Protein AF-0000000084992360 (afdb_homodimer)

Foldseek 3Di:
DPPLLVLLLQWAFECVQPNRAIDGPPDNHGLVNLVVCVVVVDDLVRSCVVPVVDDSSPSVSSVSVVVCV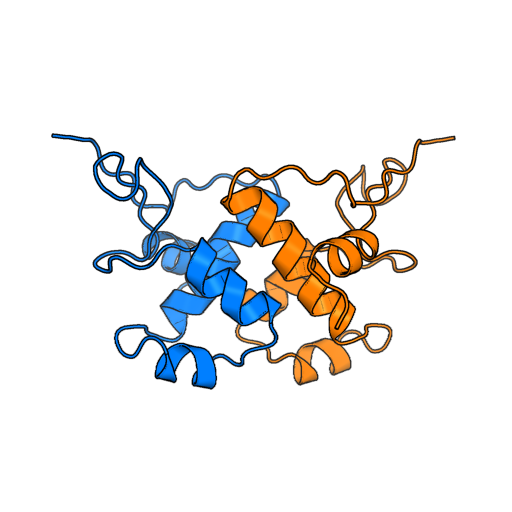VVVHDSPSHHYDYDD/DDPLLVLLLQWAFECVQPNRAIDGPPDNHGLVNLVVCVVVVDDLVRSCVVPVVDDSSNSVSSVSVVVCVVVVHDSPSHHYDYDD

pLDDT: mean 95.05, std 8.32, range [51.22, 98.88]

Nearest PDB structures (foldseek):
  2ga1-assembly1_B  TM=8.533E-01  e=2.877E-03  Trichormus variabilis ATCC 29413
  5af3-assembly1_B  TM=8.497E-01  e=1.764E-02  Mycobacterium tuberculosis H37Rv
  5af3-assembly1_A  TM=8.366E-01  e=2.412E-02  Mycobacterium tuberculosis H37Rv
  8qsz-assembly1_J  TM=5.074E-01  e=4.066E+00  Schizosaccharomyces pombe
  2ga1-assembly1_B  TM=8.537E-01  e=2.830E-03  Trichormus variabilis ATCC 29413

Solvent-accessible surface area (backbone atoms only — not comparable to full-atom values): 9211 Å² total; per-residue (Å²): 123,72,52,71,61,54,26,26,51,42,31,26,28,28,50,80,44,79,74,35,46,51,19,37,60,98,45,100,45,44,38,59,57,57,39,52,43,42,34,73,64,49,48,72,66,56,48,36,70,75,37,68,88,56,50,75,62,55,57,25,18,40,37,44,52,31,36,29,59,75,68,70,46,84,70,82,49,38,41,77,46,77,69,123,123,72,52,71,59,55,26,27,50,42,30,25,29,28,52,79,43,79,77,33,46,50,19,38,58,97,46,100,44,44,38,60,58,58,39,52,43,43,36,73,64,50,49,72,67,57,48,35,68,74,37,68,85,54,50,75,62,55,57,23,16,38,38,45,52,32,35,28,60,74,67,69,46,84,70,81,52,38,40,76,47,76,70,124

Organism: Ammonifex degensii (strain DSM 10501 / KC4) (NCBI:txid429009)

Radius of gyration: 15.61 Å; Cα contacts (8 Å, |Δi|>4): 255; chains: 2; bounding box: 31×46×29 Å

Secondary structure (DSSP, 8-state):
---HHHHHTTEEE-TTSGGG-EEETTS--BHHHHHHHHHTT--HHHHHHHSTT--HHHHHHHHHHHHHHHTT---TTSEE----/---HHHHHTTEEE-TTSGGG-EEETTSS-BHHHHHHHHHTT--HHHHHHHSTT--HHHHHHHHHHHHHHHTT---TTSEE----

Structure (mmCIF, N/CA/C/O backbone):
data_AF-0000000084992360-model_v1
#
loop_
_entity.id
_entity.type
_entity.pdbx_description
1 polymer 'DUF433 domain-containing protein'
#
loop_
_atom_site.group_PDB
_atom_site.id
_atom_site.type_symbol
_atom_site.label_atom_id
_atom_site.label_alt_id
_atom_site.label_comp_id
_atom_site.label_asym_id
_atom_site.label_entity_id
_atom_site.label_seq_id
_atom_site.pdbx_PDB_ins_code
_atom_site.Cartn_x
_atom_site.Cartn_y
_atom_site.Cartn_z
_atom_site.occupancy
_atom_site.B_iso_or_equiv
_atom_site.auth_seq_id
_atom_site.auth_comp_id
_atom_site.auth_asym_id
_atom_site.auth_atom_id
_atom_site.pdbx_PDB_model_num
ATOM 1 N N . MET A 1 1 ? -12.086 14.086 -9.781 1 51.22 1 MET A N 1
ATOM 2 C CA . MET A 1 1 ? -11.336 13.508 -8.672 1 51.22 1 MET A CA 1
ATOM 3 C C . MET A 1 1 ? -9.836 13.648 -8.898 1 51.22 1 MET A C 1
ATOM 5 O O . MET A 1 1 ? -9.367 13.625 -10.039 1 51.22 1 MET A O 1
ATOM 9 N N . ALA A 1 2 ? -9.258 14.289 -7.926 1 64.31 2 ALA A N 1
ATOM 10 C CA . ALA A 1 2 ? -7.871 14.633 -8.234 1 64.31 2 ALA A CA 1
ATOM 11 C C . ALA A 1 2 ? -7.078 13.398 -8.641 1 64.31 2 ALA A C 1
ATOM 13 O O . ALA A 1 2 ? -7.27 12.312 -8.078 1 64.31 2 ALA A O 1
ATOM 14 N N . GLY A 1 3 ? -6.703 13.367 -9.898 1 85.88 3 GLY A N 1
ATOM 15 C CA . GLY A 1 3 ? -5.832 12.297 -10.367 1 85.88 3 GLY A CA 1
ATOM 16 C C . GLY A 1 3 ? -4.781 11.891 -9.352 1 85.88 3 GLY A C 1
ATOM 17 O O . GLY A 1 3 ? -4.789 12.375 -8.219 1 85.88 3 GLY A O 1
ATOM 18 N N . ARG A 1 4 ? -4.074 10.875 -9.539 1 93.12 4 ARG A N 1
ATOM 19 C CA . ARG A 1 4 ? -3.059 10.336 -8.633 1 93.12 4 ARG A CA 1
ATOM 20 C C . ARG A 1 4 ? -2.119 11.438 -8.148 1 93.12 4 ARG A C 1
ATOM 22 O O . ARG A 1 4 ? -1.703 11.438 -6.992 1 93.12 4 ARG A O 1
ATOM 29 N N . GLU A 1 5 ? -1.851 12.383 -8.992 1 93.88 5 GLU A N 1
ATOM 30 C CA . GLU A 1 5 ? -0.986 13.492 -8.609 1 93.88 5 GLU A CA 1
ATOM 31 C C . GLU A 1 5 ? -1.592 14.297 -7.461 1 93.88 5 GLU A C 1
ATOM 33 O O . GLU A 1 5 ? -0.883 14.695 -6.535 1 93.88 5 GLU A O 1
ATOM 38 N N . GLY A 1 6 ? -2.85 14.539 -7.621 1 96.38 6 GLY A N 1
ATOM 39 C CA . GLY A 1 6 ? -3.553 15.242 -6.562 1 96.38 6 GLY A CA 1
ATOM 40 C C . GLY A 1 6 ? -3.572 14.477 -5.25 1 96.38 6 GLY A C 1
ATOM 41 O O . GLY A 1 6 ? -3.461 15.078 -4.176 1 96.38 6 GLY A O 1
ATOM 42 N N . LEU A 1 7 ? -3.684 13.203 -5.32 1 97.88 7 LEU A N 1
ATOM 43 C CA . LEU A 1 7 ? -3.676 12.359 -4.133 1 97.88 7 LEU A CA 1
ATOM 44 C C . LEU A 1 7 ? -2.316 12.398 -3.443 1 97.88 7 LEU A C 1
ATOM 46 O O . LEU A 1 7 ? -2.236 12.562 -2.225 1 97.88 7 LEU A O 1
ATOM 50 N N . LEU A 1 8 ? -1.26 12.336 -4.25 1 98.25 8 LEU A N 1
ATOM 51 C CA . LEU A 1 8 ? 0.084 12.242 -3.688 1 98.25 8 LEU A CA 1
ATOM 52 C C . LEU A 1 8 ? 0.478 13.539 -2.998 1 98.25 8 LEU A C 1
ATOM 54 O O . LEU A 1 8 ? 1.284 13.539 -2.064 1 98.25 8 LEU A O 1
ATOM 58 N N . ARG A 1 9 ? -0.18 14.633 -3.354 1 97.75 9 ARG A N 1
ATOM 59 C CA . ARG A 1 9 ? 0.099 15.93 -2.74 1 97.75 9 ARG A CA 1
ATOM 60 C C . ARG A 1 9 ? -0.441 15.984 -1.315 1 97.75 9 ARG A C 1
ATOM 62 O O . ARG A 1 9 ? -0.098 16.891 -0.552 1 97.75 9 ARG A O 1
ATOM 69 N N . ARG A 1 10 ? -1.234 15 -0.991 1 98.19 10 ARG A N 1
ATOM 70 C CA . ARG A 1 10 ? -1.785 14.93 0.359 1 98.19 10 ARG A CA 1
ATOM 71 C C . ARG A 1 10 ? -0.818 14.234 1.311 1 98.19 10 ARG A C 1
ATOM 73 O O . ARG A 1 10 ? -1.056 14.188 2.52 1 98.19 10 ARG A O 1
ATOM 80 N N . ILE A 1 11 ? 0.241 13.695 0.797 1 98.62 11 ILE A N 1
ATOM 81 C CA . ILE A 1 11 ? 1.25 13.008 1.597 1 98.62 11 ILE A CA 1
ATOM 82 C C . ILE A 1 11 ? 2.467 13.914 1.777 1 98.62 11 ILE A C 1
ATOM 84 O O . ILE A 1 11 ? 2.885 14.602 0.841 1 98.62 11 ILE A O 1
ATOM 88 N N . THR A 1 12 ? 2.99 13.891 2.98 1 98.25 12 THR A N 1
ATOM 89 C CA . THR A 1 12 ? 4.18 14.688 3.275 1 98.25 12 THR A CA 1
ATOM 90 C C . THR A 1 12 ? 5.242 13.828 3.961 1 98.25 12 THR A C 1
ATOM 92 O O . THR A 1 12 ? 4.918 12.883 4.676 1 98.25 12 THR A O 1
ATOM 95 N N . VAL A 1 13 ? 6.477 14.102 3.664 1 97.44 13 VAL A N 1
ATOM 96 C CA . VAL A 1 13 ? 7.645 13.555 4.348 1 97.44 13 VAL A CA 1
ATOM 97 C C . VAL A 1 13 ? 8.43 14.688 5.012 1 97.44 13 VAL A C 1
ATOM 99 O O . VAL A 1 13 ? 8.93 15.586 4.328 1 97.44 13 VAL A O 1
ATOM 102 N N . ASN A 1 14 ? 8.422 14.703 6.246 1 96.5 14 ASN A N 1
ATOM 103 C CA . ASN A 1 14 ? 9.086 15.719 7.062 1 96.5 14 ASN A CA 1
ATOM 104 C C . ASN A 1 14 ? 10.062 15.086 8.055 1 96.5 14 ASN A C 1
ATOM 106 O O . ASN A 1 14 ? 9.648 14.414 9 1 96.5 14 ASN A O 1
ATOM 110 N N . PRO A 1 15 ? 11.414 15.281 7.848 1 95.56 15 PRO A N 1
ATOM 111 C CA . PRO A 1 15 ? 12.398 14.664 8.742 1 95.56 15 PRO A CA 1
ATOM 112 C C . PRO A 1 15 ? 12.148 15.008 10.211 1 95.56 15 PRO A C 1
ATOM 114 O O . PRO A 1 15 ? 12.516 14.234 11.102 1 95.56 15 PRO A O 1
ATOM 117 N N . ALA A 1 16 ? 11.508 16.094 10.484 1 94.38 16 ALA A N 1
ATOM 118 C CA . ALA A 1 16 ? 11.25 16.547 11.844 1 94.38 16 ALA A CA 1
ATOM 119 C C . ALA A 1 16 ? 10.039 15.82 12.438 1 94.38 16 ALA A C 1
ATOM 121 O O . ALA A 1 16 ? 9.789 15.906 13.641 1 94.38 16 ALA A O 1
ATOM 122 N N . VAL A 1 17 ? 9.289 15.164 11.633 1 94.69 17 VAL A N 1
ATOM 123 C CA . VAL A 1 17 ? 8.086 14.453 12.062 1 94.69 17 VAL A CA 1
ATOM 124 C C . VAL A 1 17 ? 8.281 12.945 11.875 1 94.69 17 VAL A C 1
ATOM 126 O O . VAL A 1 17 ? 8.43 12.477 10.742 1 94.69 17 VAL A O 1
ATOM 129 N N . PHE A 1 18 ? 8.195 12.141 12.875 1 96.25 18 PHE A N 1
ATOM 130 C CA . PHE A 1 18 ? 8.359 10.695 12.867 1 96.25 18 PHE A CA 1
ATOM 131 C C . PHE A 1 18 ? 9.586 10.289 12.055 1 96.25 18 PHE A C 1
ATOM 133 O O . PHE A 1 18 ? 9.531 9.328 11.281 1 96.25 18 PHE A O 1
ATOM 140 N N . GLN A 1 19 ? 10.672 11.055 12.156 1 95 19 GLN A N 1
ATOM 141 C CA . GLN A 1 19 ? 11.953 10.773 11.523 1 95 19 GLN A CA 1
ATOM 142 C C . GLN A 1 19 ? 11.805 10.641 10.008 1 95 19 GLN A C 1
ATOM 144 O O . GLN A 1 19 ? 12.484 9.828 9.383 1 95 19 GLN A O 1
ATOM 149 N N . GLY A 1 20 ? 10.836 11.289 9.383 1 95.81 20 GLY A N 1
ATOM 150 C CA . GLY A 1 20 ? 10.734 11.359 7.934 1 95.81 20 GLY A CA 1
ATOM 151 C C . GLY A 1 20 ? 9.773 10.344 7.348 1 95.81 20 GLY A C 1
ATOM 152 O O . GLY A 1 20 ? 9.633 10.242 6.125 1 95.81 20 GLY A O 1
ATOM 153 N N . LYS A 1 21 ? 9.125 9.641 8.258 1 97.38 21 LYS A N 1
ATOM 154 C CA . LYS A 1 21 ? 8.109 8.727 7.742 1 97.38 21 LYS A CA 1
ATOM 155 C C . LYS A 1 21 ? 6.977 9.484 7.062 1 97.38 21 LYS A C 1
ATOM 157 O O . LYS A 1 21 ? 6.582 10.562 7.52 1 97.38 21 LYS A O 1
ATOM 162 N N . PRO A 1 22 ? 6.406 8.883 5.957 1 98.5 22 PRO A N 1
ATOM 163 C CA . PRO A 1 22 ? 5.324 9.594 5.273 1 98.5 22 PRO A CA 1
ATOM 164 C C . PRO A 1 22 ? 4.074 9.734 6.137 1 98.5 22 PRO A C 1
ATOM 166 O O . PRO A 1 22 ? 3.678 8.789 6.82 1 98.5 22 PRO A O 1
ATOM 169 N N . THR A 1 23 ? 3.527 10.961 6.105 1 98.62 23 THR A N 1
ATOM 170 C CA . THR A 1 23 ? 2.33 11.281 6.871 1 98.62 23 THR A CA 1
ATOM 171 C C . THR A 1 23 ? 1.317 12.023 6 1 98.62 23 THR A C 1
ATOM 173 O O . THR A 1 23 ? 1.662 12.531 4.93 1 98.62 23 THR A O 1
ATOM 176 N N . ILE A 1 24 ? 0.03 11.961 6.406 1 98.56 24 ILE A N 1
ATOM 177 C CA . ILE A 1 24 ? -0.979 12.797 5.762 1 98.56 24 ILE A CA 1
ATOM 178 C C . ILE A 1 24 ? -0.732 14.258 6.109 1 98.56 24 ILE A C 1
ATOM 180 O O . ILE A 1 24 ? -0.556 14.609 7.277 1 98.56 24 ILE A O 1
ATOM 184 N N . CYS A 1 25 ? -0.696 15.086 5.082 1 96.31 25 CYS A N 1
ATOM 185 C CA . CYS A 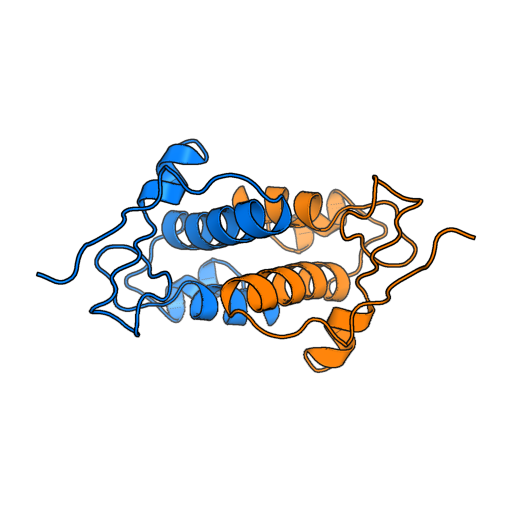1 25 ? -0.372 16.5 5.254 1 96.31 25 CYS A CA 1
ATOM 186 C C . CYS A 1 25 ? -1.267 17.141 6.305 1 96.31 25 CYS A C 1
ATOM 188 O O . CYS A 1 25 ? -2.486 16.984 6.273 1 96.31 25 CYS A O 1
ATOM 190 N N . GLY A 1 26 ? -0.584 17.797 7.148 1 94.12 26 GLY A N 1
ATOM 191 C CA . GLY A 1 26 ? -1.297 18.594 8.133 1 94.12 26 GLY A CA 1
ATOM 192 C C . GLY A 1 26 ? -1.839 17.766 9.289 1 94.12 26 GLY A C 1
ATOM 193 O O . GLY A 1 26 ? -2.441 18.312 10.211 1 94.12 26 GLY A O 1
ATOM 194 N N . LEU A 1 27 ? -1.592 16.438 9.172 1 95.75 27 LEU A N 1
ATOM 195 C CA . LEU A 1 27 ? -2.047 15.539 10.227 1 95.75 27 LEU A CA 1
ATOM 196 C C . LEU A 1 27 ? -0.896 14.68 10.742 1 95.75 27 LEU A C 1
ATOM 198 O O . LEU A 1 27 ? 0.08 14.445 10.031 1 95.75 27 LEU A O 1
ATOM 202 N N . ARG A 1 28 ? -0.816 14.375 11.992 1 94.88 28 ARG A N 1
ATOM 203 C CA . ARG A 1 28 ? 0.208 13.5 12.547 1 94.88 28 ARG A CA 1
ATOM 204 C C . ARG A 1 28 ? -0.226 12.039 12.477 1 94.88 28 ARG A C 1
ATOM 206 O O . ARG A 1 28 ? -0.262 11.344 13.5 1 94.88 28 ARG A O 1
ATOM 213 N N . ILE A 1 29 ? -0.673 11.633 11.32 1 98.31 29 ILE A N 1
ATOM 214 C CA . ILE A 1 29 ? -1.084 10.266 11.016 1 98.31 29 ILE A CA 1
ATOM 215 C C . ILE A 1 29 ? -0.196 9.688 9.922 1 98.31 29 ILE A C 1
ATOM 217 O O . ILE A 1 29 ? -0.158 10.211 8.805 1 98.31 29 ILE A O 1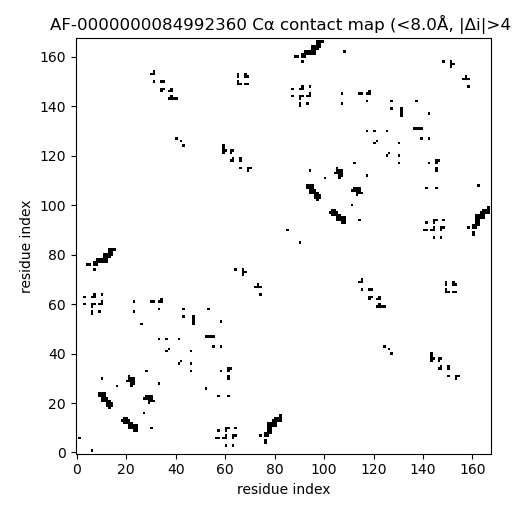
ATOM 221 N N . LYS A 1 30 ? 0.56 8.617 10.242 1 98.69 30 LYS A N 1
ATOM 222 C CA . LYS A 1 30 ? 1.447 7.988 9.266 1 98.69 30 LYS A CA 1
ATOM 223 C C . LYS A 1 30 ? 0.651 7.23 8.203 1 98.69 30 LYS A C 1
ATOM 225 O O . LYS A 1 30 ? -0.37 6.613 8.516 1 98.69 30 LYS A O 1
ATOM 230 N N . VAL A 1 31 ? 1.171 7.219 7.059 1 98.88 31 VAL A N 1
ATOM 231 C CA . VAL A 1 31 ? 0.634 6.375 5.992 1 98.88 31 VAL A CA 1
ATOM 232 C C . VAL A 1 31 ? 0.515 4.934 6.484 1 98.88 31 VAL A C 1
ATOM 234 O O . VAL A 1 31 ? -0.508 4.281 6.266 1 98.88 31 VAL A O 1
ATOM 237 N N . GLU A 1 32 ? 1.479 4.5 7.191 1 98.56 32 GLU A N 1
ATOM 238 C CA . GLU A 1 32 ? 1.512 3.129 7.688 1 98.56 32 GLU A CA 1
ATOM 239 C C . GLU A 1 32 ? 0.308 2.834 8.578 1 98.56 32 GLU A C 1
ATOM 241 O O . GLU A 1 32 ? -0.204 1.713 8.594 1 98.56 32 GLU A O 1
ATOM 246 N N . ASN A 1 33 ? -0.162 3.795 9.312 1 98.5 33 ASN A N 1
ATOM 247 C CA . ASN A 1 33 ? -1.309 3.598 10.188 1 98.5 33 ASN A CA 1
ATOM 248 C C . ASN A 1 33 ? -2.58 3.303 9.398 1 98.5 33 ASN A C 1
ATOM 250 O O . ASN A 1 33 ? -3.338 2.396 9.75 1 98.5 33 ASN A O 1
ATOM 254 N N . VAL A 1 34 ? -2.773 4.055 8.43 1 98.69 34 VAL A N 1
ATOM 255 C CA . VAL A 1 34 ? -3.947 3.869 7.578 1 98.69 34 VAL A CA 1
ATOM 256 C C . VAL A 1 34 ? -3.879 2.508 6.891 1 98.69 34 VAL A C 1
ATOM 258 O O . VAL A 1 34 ? -4.863 1.768 6.867 1 98.69 34 VAL A O 1
ATOM 261 N N . LEU A 1 35 ? -2.697 2.148 6.41 1 98.56 35 LEU A N 1
ATOM 262 C CA . LEU A 1 35 ? -2.537 0.875 5.715 1 98.56 35 LEU A CA 1
ATOM 263 C C . LEU A 1 35 ? -2.746 -0.296 6.672 1 98.56 35 LEU A C 1
ATOM 265 O O . LEU A 1 35 ? -3.252 -1.347 6.273 1 98.56 35 LEU A O 1
ATOM 269 N N . ALA A 1 36 ? -2.375 -0.097 7.934 1 98.19 36 ALA A N 1
ATOM 270 C CA . ALA A 1 36 ? -2.574 -1.146 8.93 1 98.19 36 ALA A CA 1
ATOM 271 C C . ALA A 1 36 ? -4.059 -1.457 9.109 1 98.19 36 ALA A C 1
ATOM 273 O O . ALA A 1 36 ? -4.445 -2.621 9.234 1 98.19 36 ALA A O 1
ATOM 274 N N . LEU A 1 37 ? -4.875 -0.432 9.109 1 98.12 37 LEU A N 1
ATOM 275 C CA . LEU A 1 37 ? -6.312 -0.64 9.242 1 98.12 37 LEU A CA 1
ATOM 276 C C . LEU A 1 37 ? -6.875 -1.334 8 1 98.12 37 LEU A C 1
ATOM 278 O O . LEU A 1 37 ? -7.699 -2.242 8.117 1 98.12 37 LEU A O 1
ATOM 282 N N . LEU A 1 38 ? -6.426 -0.933 6.805 1 97.69 38 LEU A N 1
ATOM 283 C CA . LEU A 1 38 ? -6.848 -1.59 5.574 1 97.69 38 LEU A CA 1
ATOM 284 C C . LEU A 1 38 ? -6.43 -3.057 5.566 1 97.69 38 LEU A C 1
ATOM 286 O O . LEU A 1 38 ? -7.191 -3.922 5.129 1 97.69 38 LEU A O 1
ATOM 290 N N . GLU A 1 39 ? -5.199 -3.301 6.066 1 97.25 39 GLU A N 1
ATOM 291 C CA . GLU A 1 39 ? -4.68 -4.664 6.164 1 97.25 39 GLU A CA 1
ATOM 292 C C . GLU A 1 39 ? -5.594 -5.539 7.016 1 97.25 39 GLU A C 1
ATOM 294 O O . GLU A 1 39 ? -5.75 -6.73 6.742 1 97.25 39 GLU A O 1
ATOM 299 N N . GLN A 1 40 ? -6.219 -4.949 7.957 1 95.75 40 GLN A N 1
ATOM 300 C CA . GLN A 1 40 ? -7.117 -5.676 8.844 1 95.75 40 GLN A CA 1
ATOM 301 C C . GLN A 1 40 ? -8.5 -5.832 8.227 1 95.75 40 GLN A C 1
ATOM 303 O O . GLN A 1 40 ? -9.375 -6.484 8.805 1 95.75 40 GLN A O 1
ATOM 308 N N . GLY A 1 41 ? -8.703 -5.207 7.121 1 94.06 41 GLY A N 1
ATOM 309 C CA . GLY A 1 41 ? -9.969 -5.348 6.414 1 94.06 41 GLY A CA 1
ATOM 310 C C . GLY A 1 41 ? -10.945 -4.23 6.715 1 94.06 41 GLY A C 1
ATOM 311 O O . GLY A 1 41 ? -12.133 -4.34 6.406 1 94.06 41 GLY A O 1
ATOM 312 N N . ALA A 1 42 ? -10.469 -3.193 7.332 1 96.44 42 ALA A N 1
ATOM 313 C CA . ALA A 1 42 ? -11.352 -2.074 7.648 1 96.44 42 ALA A CA 1
ATOM 314 C C . ALA A 1 42 ? -11.852 -1.396 6.379 1 96.44 42 ALA A C 1
ATOM 316 O O . ALA A 1 42 ? -11.109 -1.27 5.402 1 96.44 42 ALA A O 1
ATOM 317 N N . THR A 1 43 ? -13.117 -0.952 6.41 1 95.31 43 THR A N 1
ATOM 318 C CA . THR A 1 43 ? -13.664 -0.139 5.328 1 95.31 43 THR A CA 1
ATOM 319 C C . THR A 1 43 ? -13.234 1.319 5.48 1 95.31 43 THR A C 1
ATOM 321 O O . THR A 1 43 ? -12.742 1.72 6.535 1 95.31 43 THR A O 1
ATOM 324 N N . VAL A 1 44 ? -13.461 2.086 4.398 1 96.5 44 VAL A N 1
ATOM 325 C CA . VAL A 1 44 ? -13.172 3.516 4.434 1 96.5 44 VAL A CA 1
ATOM 326 C C . VAL A 1 44 ? -13.953 4.176 5.566 1 96.5 44 VAL A C 1
ATOM 328 O O . VAL A 1 44 ? -13.406 4.988 6.316 1 96.5 44 VAL A O 1
ATOM 331 N N . GLN A 1 45 ? -15.148 3.791 5.684 1 96.19 45 GLN A N 1
ATOM 332 C CA . GLN A 1 45 ? -15.992 4.367 6.719 1 96.19 45 GLN A CA 1
ATOM 333 C C . GLN A 1 45 ? -15.445 4.059 8.109 1 96.19 45 GLN A C 1
ATOM 335 O O . GLN A 1 45 ? -15.414 4.934 8.977 1 96.19 45 GLN A O 1
ATOM 340 N N . GLU A 1 46 ? -15.055 2.869 8.352 1 97.56 46 GLU A N 1
ATOM 341 C CA . GLU A 1 46 ? -14.484 2.477 9.641 1 97.56 46 GLU A CA 1
ATOM 342 C C . GLU A 1 46 ? -13.203 3.252 9.938 1 97.56 46 GLU A C 1
ATOM 344 O O . GLU A 1 46 ? -12.961 3.65 11.078 1 97.56 46 GLU A O 1
ATOM 349 N N . ILE A 1 47 ? -12.414 3.502 8.938 1 98.25 47 ILE A N 1
ATOM 350 C CA . ILE A 1 47 ? -11.172 4.246 9.102 1 98.25 47 ILE A CA 1
ATOM 351 C C . ILE A 1 47 ? -11.477 5.691 9.477 1 98.25 47 ILE A C 1
ATOM 353 O O . ILE A 1 47 ? -10.828 6.262 10.359 1 98.25 47 ILE A O 1
ATOM 357 N N . LEU A 1 48 ? -12.523 6.258 8.82 1 98.12 48 LEU A N 1
ATOM 358 C CA . LEU A 1 48 ? -12.898 7.641 9.102 1 98.12 48 LEU A CA 1
ATOM 359 C C . LEU A 1 48 ? -13.445 7.785 10.516 1 98.12 48 LEU A C 1
ATOM 361 O O . LEU A 1 48 ? -13.312 8.844 11.133 1 98.12 48 LEU A O 1
ATOM 365 N N . GLU A 1 49 ? -14.039 6.727 11.016 1 98.25 49 GLU A N 1
ATOM 366 C CA . GLU A 1 49 ? -14.508 6.723 12.398 1 98.25 49 GLU A CA 1
ATOM 367 C C . GLU A 1 49 ? -13.344 6.695 13.375 1 98.25 49 GLU A C 1
ATOM 369 O O . GLU A 1 49 ? -13.398 7.32 14.438 1 98.25 49 GLU A O 1
ATOM 374 N N . GLU A 1 50 ? -12.258 5.969 13.039 1 97.88 50 GLU A N 1
ATOM 375 C CA . GLU A 1 50 ? -11.055 5.887 13.859 1 97.88 50 GLU A CA 1
ATOM 376 C C . GLU A 1 50 ? -10.258 7.191 13.805 1 97.88 50 GLU A C 1
ATOM 378 O O . GLU A 1 50 ? -9.695 7.621 14.812 1 97.88 50 GLU A O 1
ATOM 383 N N . TYR A 1 51 ? -10.211 7.75 12.695 1 98.19 51 TYR A N 1
ATOM 384 C CA . TYR A 1 51 ? -9.547 9.023 12.453 1 98.19 51 TYR A CA 1
ATOM 385 C C . TYR A 1 51 ? -10.508 10.031 11.836 1 98.19 51 TYR A C 1
ATOM 387 O O . TYR A 1 51 ? -10.469 10.281 10.633 1 98.19 51 TYR A O 1
ATOM 395 N N . PRO A 1 52 ? -11.172 10.758 12.711 1 97.69 52 PRO A N 1
ATOM 396 C CA . PRO A 1 52 ? -12.25 11.617 12.227 1 97.69 52 PRO A CA 1
ATOM 397 C C . PRO A 1 52 ? -11.734 12.828 11.453 1 97.69 52 PRO A C 1
ATOM 399 O O . PRO A 1 52 ? -12.492 13.469 10.719 1 97.69 52 PRO A O 1
ATOM 402 N N . ASP A 1 53 ? -10.484 13.094 11.609 1 97.62 53 ASP A N 1
ATOM 403 C CA . ASP A 1 53 ? -9.906 14.242 10.906 1 97.62 53 ASP A CA 1
ATOM 404 C C . ASP A 1 53 ? -9.57 13.891 9.461 1 97.62 53 ASP A C 1
ATOM 406 O O . ASP A 1 53 ? -9.297 14.781 8.648 1 97.62 53 ASP A O 1
ATOM 410 N N . LEU A 1 54 ? -9.656 12.672 9.156 1 98.31 54 LEU A N 1
ATOM 411 C CA . LEU A 1 54 ? -9.305 12.234 7.809 1 98.31 54 LEU A CA 1
ATOM 412 C C . LEU A 1 54 ? -10.469 12.438 6.848 1 98.31 54 LEU A C 1
ATOM 414 O O . LEU A 1 54 ? -11.633 12.43 7.262 1 98.31 54 LEU A O 1
ATOM 418 N N . GLU A 1 55 ? -10.109 12.641 5.578 1 97.44 55 GLU A N 1
ATOM 419 C CA . GLU A 1 55 ? -11.039 12.586 4.457 1 97.44 55 GLU A CA 1
ATOM 420 C C . GLU A 1 55 ? -10.828 11.328 3.621 1 97.44 55 GLU A C 1
ATOM 422 O O . GLU A 1 55 ? -9.742 10.742 3.641 1 97.44 55 GLU A O 1
ATOM 427 N N . PRO A 1 56 ? -11.875 10.898 2.889 1 97.38 56 PRO A N 1
ATOM 428 C CA . PRO A 1 56 ? -11.711 9.719 2.041 1 97.38 56 PRO A CA 1
ATOM 429 C C . PRO A 1 56 ? -10.5 9.82 1.119 1 97.38 56 PRO A C 1
ATOM 431 O O . PRO A 1 56 ? -9.781 8.836 0.926 1 97.38 56 PRO A O 1
ATOM 434 N N . ASP A 1 57 ? -10.242 11.008 0.607 1 97.69 57 ASP A N 1
ATOM 435 C CA . ASP A 1 57 ? -9.117 11.188 -0.303 1 97.69 57 ASP A CA 1
ATOM 436 C C . ASP A 1 57 ? -7.789 11.016 0.429 1 97.69 57 ASP A C 1
ATOM 438 O O . ASP A 1 57 ? -6.766 10.711 -0.192 1 97.69 57 ASP A O 1
ATOM 442 N N . ASP A 1 58 ? -7.738 11.195 1.719 1 98.44 58 ASP A N 1
ATOM 443 C CA . ASP A 1 58 ? -6.523 10.93 2.482 1 98.44 58 ASP A CA 1
ATOM 444 C C . ASP A 1 58 ? -6.207 9.43 2.502 1 98.44 58 ASP A C 1
ATOM 446 O O . ASP A 1 58 ? -5.039 9.039 2.432 1 98.44 58 ASP A O 1
ATOM 450 N N . ILE A 1 59 ? -7.258 8.633 2.609 1 98.56 59 ILE A N 1
ATOM 451 C CA . ILE A 1 59 ? -7.094 7.184 2.607 1 98.56 59 ILE A CA 1
ATOM 452 C C . ILE A 1 59 ? -6.609 6.723 1.234 1 98.56 59 ILE A C 1
ATOM 454 O O . ILE A 1 59 ? -5.66 5.945 1.133 1 98.56 59 ILE A O 1
ATOM 458 N N . ARG A 1 60 ? -7.238 7.281 0.233 1 98.31 60 ARG A N 1
ATOM 459 C CA . ARG A 1 60 ? -6.816 6.957 -1.126 1 98.31 60 ARG A CA 1
ATOM 460 C C . ARG A 1 60 ? -5.379 7.402 -1.375 1 98.31 60 ARG A C 1
ATOM 462 O O . ARG A 1 60 ? -4.633 6.734 -2.092 1 98.31 60 ARG A O 1
ATOM 469 N N . ALA A 1 61 ? -5.02 8.516 -0.839 1 98.69 61 ALA A N 1
ATOM 470 C CA . ALA A 1 61 ? -3.654 9.023 -0.966 1 98.69 61 ALA A CA 1
ATOM 471 C C . ALA A 1 61 ? -2.648 8.047 -0.363 1 98.69 61 ALA A C 1
ATOM 473 O O . ALA A 1 61 ? -1.572 7.828 -0.924 1 98.69 61 ALA A O 1
ATOM 474 N N . CYS A 1 62 ? -2.99 7.469 0.795 1 98.88 62 CYS A N 1
ATOM 475 C CA . CYS A 1 62 ? -2.117 6.477 1.413 1 98.88 62 CYS A CA 1
ATOM 476 C C . CYS A 1 62 ? -1.918 5.277 0.494 1 98.88 62 CYS A C 1
ATOM 478 O O . CYS A 1 62 ? -0.795 4.797 0.328 1 98.88 62 CYS A O 1
ATOM 480 N N . VAL A 1 63 ? -2.984 4.852 -0.111 1 98.69 63 VAL A N 1
ATOM 481 C CA . VAL A 1 63 ? -2.916 3.715 -1.023 1 98.69 63 VAL A CA 1
ATOM 482 C C . VAL A 1 63 ? -2.098 4.09 -2.258 1 98.69 63 VAL A C 1
ATOM 484 O O . VAL A 1 63 ? -1.27 3.307 -2.723 1 98.69 63 VAL A O 1
ATOM 487 N N . ALA A 1 64 ? -2.322 5.262 -2.799 1 98.62 64 ALA A N 1
ATOM 488 C CA . ALA A 1 64 ? -1.578 5.734 -3.963 1 98.62 64 ALA A CA 1
ATOM 489 C C . ALA A 1 64 ? -0.078 5.758 -3.684 1 98.62 64 ALA A C 1
ATOM 491 O O . ALA A 1 64 ? 0.722 5.316 -4.512 1 98.62 64 ALA A O 1
ATOM 492 N N . TYR A 1 65 ? 0.274 6.312 -2.502 1 98.75 65 TYR A N 1
ATOM 493 C CA . TYR A 1 65 ? 1.674 6.352 -2.094 1 98.75 65 TYR A CA 1
ATOM 494 C C . TYR A 1 65 ? 2.275 4.953 -2.072 1 98.75 65 TYR A C 1
ATOM 496 O O . TYR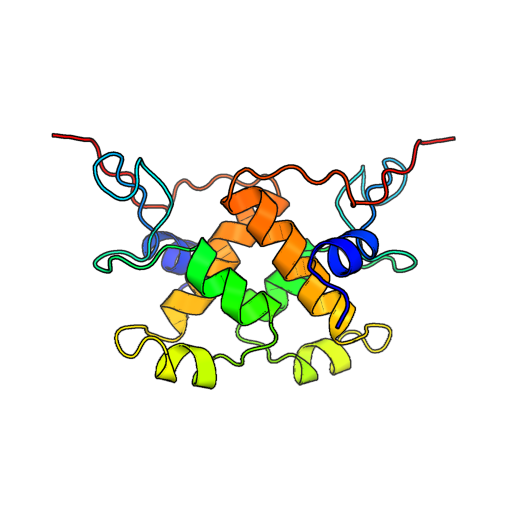 A 1 65 ? 3.338 4.719 -2.652 1 98.75 65 TYR A O 1
ATOM 504 N N . ALA A 1 66 ? 1.557 4.016 -1.436 1 98.75 66 ALA A N 1
ATOM 505 C CA . ALA A 1 66 ? 2.029 2.641 -1.316 1 98.75 66 ALA A CA 1
ATOM 506 C C . ALA A 1 66 ? 2.131 1.975 -2.686 1 98.75 66 ALA A C 1
ATOM 508 O O . ALA A 1 66 ? 3.088 1.248 -2.961 1 98.75 66 ALA A O 1
ATOM 509 N N . ARG A 1 67 ? 1.167 2.205 -3.504 1 98.38 67 ARG A N 1
ATOM 510 C CA . ARG A 1 67 ? 1.171 1.616 -4.84 1 98.38 67 ARG A CA 1
ATOM 511 C C . ARG A 1 67 ? 2.375 2.094 -5.645 1 98.38 67 ARG A C 1
ATOM 513 O O . ARG A 1 67 ? 2.979 1.317 -6.387 1 98.38 67 ARG A O 1
ATOM 520 N N . CYS A 1 68 ? 2.715 3.369 -5.555 1 98.12 68 CYS A N 1
ATOM 521 C CA . CYS A 1 68 ? 3.887 3.898 -6.238 1 98.12 68 CYS A CA 1
ATOM 522 C C . CYS A 1 68 ? 5.148 3.146 -5.828 1 98.12 68 CYS A C 1
ATOM 524 O O . CYS A 1 68 ? 5.992 2.834 -6.668 1 98.12 68 CYS A O 1
ATOM 526 N N . LEU A 1 69 ? 5.281 2.871 -4.535 1 97.31 69 LEU A N 1
ATOM 527 C CA . LEU A 1 69 ? 6.438 2.123 -4.055 1 97.31 69 LEU A CA 1
ATOM 528 C C . LEU A 1 69 ? 6.461 0.719 -4.652 1 97.31 69 LEU A C 1
ATOM 530 O O . LEU A 1 69 ? 7.512 0.247 -5.098 1 97.31 69 LEU A O 1
ATOM 534 N N . VAL A 1 70 ? 5.305 0.068 -4.68 1 97.88 70 VAL A N 1
ATOM 535 C CA . VAL A 1 70 ? 5.199 -1.282 -5.223 1 97.88 70 VAL A CA 1
ATOM 536 C C . VAL A 1 70 ? 5.562 -1.272 -6.703 1 97.88 70 VAL A C 1
ATOM 538 O O . VAL A 1 70 ? 6.273 -2.16 -7.184 1 97.88 70 VAL A O 1
ATOM 541 N N . ALA A 1 71 ? 5.145 -0.232 -7.367 1 96.69 71 ALA A N 1
ATOM 542 C CA . ALA A 1 71 ? 5.324 -0.118 -8.812 1 96.69 71 ALA A CA 1
ATOM 543 C C . ALA A 1 71 ? 6.691 0.469 -9.148 1 96.69 71 ALA A C 1
ATOM 545 O O . ALA A 1 71 ? 7.051 0.59 -10.32 1 96.69 71 ALA A O 1
ATOM 546 N N . ASN A 1 72 ? 7.43 0.784 -8.148 1 95.19 72 ASN A N 1
ATOM 547 C CA . ASN A 1 72 ? 8.719 1.443 -8.328 1 95.19 72 ASN A CA 1
ATOM 548 C C . ASN A 1 72 ? 8.578 2.748 -9.109 1 95.19 72 ASN A C 1
ATOM 550 O O . ASN A 1 72 ? 9.352 3.018 -10.023 1 95.19 72 ASN A O 1
ATOM 554 N N . GLU A 1 73 ? 7.555 3.441 -8.852 1 95.25 73 GLU A N 1
ATOM 555 C CA . GLU A 1 73 ? 7.301 4.727 -9.5 1 95.25 73 GLU A CA 1
ATOM 556 C C . GLU A 1 73 ? 7.82 5.883 -8.648 1 95.25 73 GLU A C 1
ATOM 558 O O . GLU A 1 73 ? 7.914 5.766 -7.422 1 95.25 73 GLU A O 1
ATOM 563 N N . GLU A 1 74 ? 8.062 7.035 -9.305 1 93.19 74 GLU A N 1
ATOM 564 C CA . GLU A 1 74 ? 8.594 8.211 -8.625 1 93.19 74 GLU A CA 1
ATOM 565 C C . GLU A 1 74 ? 7.516 8.891 -7.785 1 93.19 74 GLU A C 1
ATOM 567 O O . GLU A 1 74 ? 6.352 8.945 -8.18 1 93.19 74 GLU A O 1
ATOM 572 N N . LEU A 1 75 ? 7.879 9.438 -6.59 1 97.12 75 LEU A N 1
ATOM 573 C CA . LEU A 1 75 ? 6.984 10.117 -5.66 1 97.12 75 LEU A CA 1
ATOM 574 C C . LEU A 1 75 ? 7.242 11.617 -5.656 1 97.12 75 LEU A C 1
ATOM 576 O O . LEU A 1 75 ? 7.34 12.234 -4.594 1 97.12 75 LEU A O 1
ATOM 580 N N . SER A 1 76 ? 7.297 12.203 -6.898 1 95.94 76 SER A N 1
ATOM 581 C CA . SER A 1 76 ? 7.695 13.594 -7.051 1 95.94 76 SER A CA 1
ATOM 582 C C . SER A 1 76 ? 6.617 14.539 -6.527 1 95.94 76 SER A C 1
ATOM 584 O O . SER A 1 76 ? 6.895 15.703 -6.227 1 95.94 76 SER A O 1
ATOM 586 N N . GLU A 1 77 ? 5.359 14.055 -6.461 1 96.19 77 GLU A N 1
ATOM 587 C CA . GLU A 1 77 ? 4.234 14.898 -6.062 1 96.19 77 GLU A CA 1
ATOM 588 C C . GLU A 1 77 ? 4.094 14.953 -4.543 1 96.19 77 GLU A C 1
ATOM 590 O O . GLU A 1 77 ? 3.336 15.766 -4.012 1 96.19 77 GLU A O 1
ATOM 595 N N . VAL A 1 78 ? 4.828 14.109 -3.83 1 97.94 78 VAL A N 1
ATOM 596 C CA . VAL A 1 78 ? 4.809 14.102 -2.371 1 97.94 78 VAL A CA 1
ATOM 597 C C . VAL A 1 78 ? 5.492 15.352 -1.836 1 97.94 78 VAL A C 1
ATOM 599 O O . VAL A 1 78 ? 6.523 15.781 -2.363 1 97.94 78 VAL A O 1
ATOM 602 N N . ARG A 1 79 ? 4.891 15.945 -0.811 1 95.94 79 ARG A N 1
ATOM 603 C CA . ARG A 1 79 ? 5.469 17.141 -0.215 1 95.94 79 ARG A CA 1
ATOM 604 C C . ARG A 1 79 ? 6.68 16.797 0.649 1 95.94 79 ARG A C 1
ATOM 606 O O . ARG A 1 79 ? 6.539 16.156 1.694 1 95.94 79 ARG A O 1
ATOM 613 N N . LEU A 1 80 ? 7.855 17.125 0.155 1 94.75 80 LEU A N 1
ATOM 614 C CA . LEU A 1 80 ? 9.086 16.906 0.914 1 94.75 80 LEU A CA 1
ATOM 615 C C . LEU A 1 80 ? 9.438 18.141 1.739 1 94.75 80 LEU A C 1
ATOM 617 O O . LEU A 1 80 ? 9.664 19.219 1.187 1 94.75 80 LEU A O 1
ATOM 621 N N . GLU A 1 81 ? 9.312 17.984 3.004 1 91.19 81 GLU A N 1
ATOM 622 C CA . GLU A 1 81 ? 9.617 19.094 3.887 1 91.19 81 GLU A CA 1
ATOM 623 C C . GLU A 1 81 ? 11.031 18.984 4.461 1 91.19 81 GLU A C 1
ATOM 625 O O . GLU A 1 81 ? 11.508 17.875 4.715 1 91.19 81 GLU A O 1
ATOM 630 N N . ALA A 1 82 ? 11.922 20.078 4.43 1 83.69 82 ALA A N 1
ATOM 631 C CA . ALA A 1 82 ? 13.273 20.109 4.969 1 83.69 82 ALA A CA 1
ATOM 632 C C . ALA A 1 82 ? 13.281 20.547 6.43 1 83.69 82 ALA A C 1
ATOM 634 O O . ALA A 1 82 ? 12.375 21.266 6.871 1 83.69 82 ALA A O 1
ATOM 635 N N . THR A 1 83 ? 14.031 19.766 7.316 1 72.31 83 THR A N 1
ATOM 636 C CA . THR A 1 83 ? 14.227 20.281 8.664 1 72.31 83 THR A CA 1
ATOM 637 C C . THR A 1 83 ? 14.75 21.703 8.633 1 72.31 83 THR A C 1
ATOM 639 O O . THR A 1 83 ? 15.703 22.016 7.91 1 72.31 83 THR A O 1
ATOM 642 N N . ARG A 1 84 ? 13.977 22.625 8.984 1 52.94 84 ARG A N 1
ATOM 643 C CA . ARG A 1 84 ? 14.586 23.922 9.25 1 52.94 84 ARG A CA 1
ATOM 644 C C . ARG A 1 84 ? 15.672 23.812 10.305 1 52.94 84 ARG A C 1
ATOM 646 O O . ARG A 1 84 ? 15.617 22.953 11.188 1 52.94 84 ARG A O 1
ATOM 653 N N . MET B 1 1 ? -6.949 -15.516 12.328 1 52.12 1 MET B N 1
ATOM 654 C CA . MET B 1 1 ? -6.617 -14.836 11.078 1 52.12 1 MET B CA 1
ATOM 655 C C . MET B 1 1 ? -5.105 -14.805 10.859 1 52.12 1 MET B C 1
ATOM 657 O O . MET B 1 1 ? -4.34 -14.758 11.828 1 52.12 1 MET B O 1
ATOM 661 N N . ALA B 1 2 ? -4.77 -15.344 9.734 1 65.12 2 ALA B N 1
ATOM 662 C CA . ALA B 1 2 ? -3.322 -15.508 9.602 1 65.12 2 ALA B CA 1
ATOM 663 C C . ALA B 1 2 ? -2.598 -14.18 9.82 1 65.12 2 ALA B C 1
ATOM 665 O O . ALA B 1 2 ? -3.061 -13.133 9.367 1 65.12 2 ALA B O 1
ATOM 666 N N . GLY B 1 3 ? -1.861 -14.117 10.90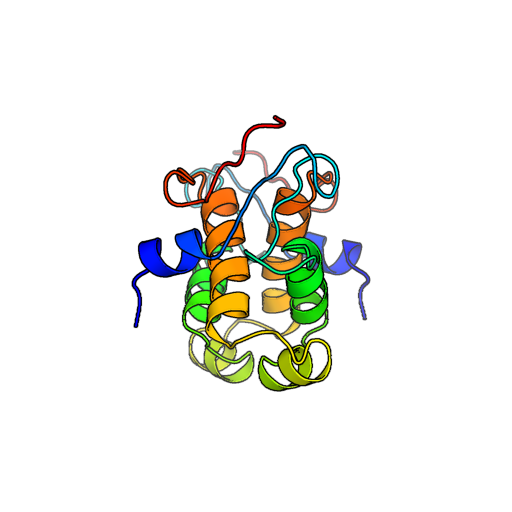6 1 86.38 3 GLY B N 1
ATOM 667 C CA . GLY B 1 3 ? -1.031 -12.945 11.141 1 86.38 3 GLY B CA 1
ATOM 668 C C . GLY B 1 3 ? -0.372 -12.43 9.875 1 86.38 3 GLY B C 1
ATOM 669 O O . GLY B 1 3 ? -0.615 -12.945 8.781 1 86.38 3 GLY B O 1
ATOM 670 N N . ARG B 1 4 ? 0.244 -11.344 9.867 1 93.31 4 ARG B N 1
ATOM 671 C CA . ARG B 1 4 ? 0.881 -10.703 8.727 1 93.31 4 ARG B CA 1
ATOM 672 C C . ARG B 1 4 ? 1.783 -11.68 7.98 1 93.31 4 ARG B C 1
ATOM 674 O O . ARG B 1 4 ? 1.85 -11.656 6.75 1 93.31 4 ARG B O 1
ATOM 681 N N . GLU B 1 5 ? 2.402 -12.547 8.695 1 94.06 5 GLU B N 1
ATOM 682 C CA . GLU B 1 5 ? 3.26 -13.547 8.062 1 94.06 5 GLU B CA 1
ATOM 683 C C . GLU B 1 5 ? 2.463 -14.445 7.125 1 94.06 5 GLU B C 1
ATOM 685 O O . GLU B 1 5 ? 2.924 -14.766 6.027 1 94.06 5 GLU B O 1
ATOM 690 N N . GLY B 1 6 ? 1.346 -14.859 7.637 1 96.44 6 GLY B N 1
ATOM 691 C CA . GLY B 1 6 ? 0.468 -15.672 6.809 1 96.44 6 GLY B CA 1
ATOM 692 C C . GLY B 1 6 ? -0.026 -14.945 5.57 1 96.44 6 GLY B C 1
ATOM 693 O O . GLY B 1 6 ? -0.147 -15.547 4.5 1 96.44 6 GLY B O 1
ATOM 694 N N . LEU B 1 7 ? -0.273 -13.703 5.688 1 98 7 LEU B N 1
ATOM 695 C CA . LEU B 1 7 ? -0.716 -12.891 4.559 1 98 7 LEU B CA 1
ATOM 696 C C . LEU B 1 7 ? 0.385 -12.766 3.51 1 98 7 LEU B C 1
ATOM 698 O O . LEU B 1 7 ? 0.132 -12.938 2.316 1 98 7 LEU B O 1
ATOM 702 N N . LEU B 1 8 ? 1.611 -12.547 3.979 1 98.25 8 LEU B N 1
ATOM 703 C CA . LEU B 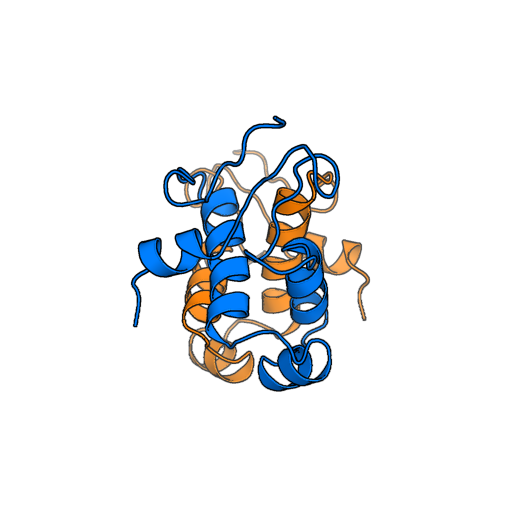1 8 ? 2.715 -12.297 3.059 1 98.25 8 LEU B CA 1
ATOM 704 C C . LEU B 1 8 ? 3.059 -13.547 2.266 1 98.25 8 LEU B C 1
ATOM 706 O O . LEU B 1 8 ? 3.559 -13.461 1.141 1 98.25 8 LEU B O 1
ATOM 710 N N . ARG B 1 9 ? 2.672 -14.703 2.791 1 97.81 9 ARG B N 1
ATOM 711 C CA . ARG B 1 9 ? 2.928 -15.961 2.102 1 97.81 9 ARG B CA 1
ATOM 712 C C . ARG B 1 9 ? 2.016 -16.125 0.889 1 97.81 9 ARG B C 1
ATOM 714 O O . ARG B 1 9 ? 2.24 -16.984 0.046 1 97.81 9 ARG B O 1
ATOM 721 N N . ARG B 1 10 ? 1.04 -15.258 0.818 1 98.19 10 ARG B N 1
ATOM 722 C CA . ARG B 1 10 ? 0.122 -15.289 -0.316 1 98.19 10 ARG B CA 1
ATOM 723 C C . ARG B 1 10 ? 0.677 -14.5 -1.493 1 98.19 10 ARG B C 1
ATOM 725 O O . ARG B 1 10 ? 0.102 -14.508 -2.584 1 98.19 10 ARG B O 1
ATOM 732 N N . ILE B 1 11 ? 1.756 -13.812 -1.3 1 98.62 11 ILE B N 1
ATOM 733 C CA . ILE B 1 11 ? 2.393 -13.016 -2.344 1 98.62 11 ILE B CA 1
ATOM 734 C C . ILE B 1 11 ? 3.613 -13.758 -2.885 1 98.62 11 ILE B C 1
ATOM 736 O O . ILE B 1 11 ? 4.367 -14.367 -2.121 1 98.62 11 ILE B O 1
ATOM 740 N N . THR B 1 12 ? 3.766 -13.695 -4.18 1 98.25 12 THR B N 1
ATOM 741 C CA . THR B 1 12 ? 4.91 -14.328 -4.82 1 98.25 12 THR B CA 1
ATOM 742 C C . THR B 1 12 ? 5.617 -13.359 -5.758 1 98.25 12 THR B C 1
ATOM 744 O O . THR B 1 12 ? 4.984 -12.469 -6.332 1 98.25 12 THR B O 1
ATOM 747 N N . VAL B 1 13 ? 6.91 -13.453 -5.828 1 97.5 13 VAL B N 1
ATOM 748 C CA . VAL B 1 13 ? 7.754 -12.773 -6.809 1 97.5 13 VAL B CA 1
ATOM 749 C C . VAL B 1 13 ? 8.461 -13.805 -7.684 1 97.5 13 VAL B C 1
ATOM 751 O O . VAL B 1 13 ? 9.242 -14.625 -7.191 1 97.5 13 VAL B O 1
ATOM 754 N N . ASN B 1 14 ? 8.109 -13.836 -8.875 1 96.5 14 ASN B N 1
ATOM 755 C CA . ASN B 1 14 ? 8.633 -14.773 -9.859 1 96.5 14 ASN B CA 1
ATOM 756 C C . ASN B 1 14 ? 9.195 -14.055 -11.078 1 96.5 14 ASN B C 1
ATOM 758 O O . ASN B 1 14 ? 8.453 -13.453 -11.852 1 96.5 14 ASN B O 1
ATOM 762 N N . PRO B 1 15 ? 10.562 -14.07 -11.258 1 95.56 15 PRO B N 1
ATOM 763 C CA . PRO B 1 15 ? 11.172 -13.359 -12.391 1 95.56 15 PRO B CA 1
ATOM 764 C C . PRO B 1 15 ? 10.57 -13.766 -13.734 1 95.56 15 PRO B C 1
ATOM 766 O O . PRO B 1 15 ? 10.562 -12.977 -14.68 1 95.56 15 PRO B O 1
ATOM 769 N N . ALA B 1 16 ? 10.016 -14.93 -13.82 1 94.38 16 ALA B N 1
ATOM 770 C CA . ALA B 1 16 ? 9.438 -15.438 -15.062 1 94.38 16 ALA B CA 1
ATOM 771 C C . ALA B 1 16 ? 8.031 -14.898 -15.273 1 94.38 16 ALA B C 1
ATOM 773 O O . ALA B 1 16 ? 7.457 -15.047 -16.359 1 94.38 16 ALA B O 1
ATOM 774 N N . VAL B 1 17 ? 7.469 -14.32 -14.289 1 94.56 17 VAL B N 1
ATOM 775 C CA . VAL B 1 17 ? 6.113 -13.773 -14.344 1 94.56 17 VAL B CA 1
ATOM 776 C C . VAL B 1 17 ? 6.156 -12.258 -14.188 1 94.56 17 VAL B C 1
ATOM 778 O O . VAL B 1 17 ? 6.547 -11.742 -13.141 1 94.56 17 VAL B O 1
ATOM 781 N N . PHE B 1 18 ? 5.68 -11.484 -15.109 1 96.25 18 PHE B N 1
ATOM 782 C CA . PHE B 1 18 ? 5.645 -10.023 -15.125 1 96.25 18 PHE B CA 1
ATOM 783 C C . PHE B 1 18 ? 6.984 -9.445 -14.688 1 96.25 18 PHE B C 1
ATOM 785 O O . PHE B 1 18 ? 7.031 -8.492 -13.906 1 96.25 18 PHE B O 1
ATOM 792 N N . GLN B 1 19 ? 8.086 -10.047 -15.117 1 94.94 19 GLN B N 1
ATOM 793 C CA . GLN B 1 19 ? 9.445 -9.586 -14.867 1 94.94 19 GLN B CA 1
ATOM 794 C C . GLN B 1 19 ? 9.711 -9.445 -13.367 1 94.94 19 GLN B C 1
ATOM 796 O O . GLN B 1 19 ? 10.438 -8.539 -12.945 1 94.94 19 GLN B O 1
ATOM 801 N N . GLY B 1 20 ? 9.055 -10.203 -12.5 1 95.81 20 GLY B N 1
ATOM 802 C CA . GLY B 1 20 ? 9.375 -10.266 -11.086 1 95.81 20 GLY B CA 1
ATOM 803 C C . GLY B 1 20 ? 8.5 -9.367 -10.234 1 95.81 20 GLY B C 1
ATOM 804 O O . GLY B 1 20 ? 8.695 -9.266 -9.023 1 95.81 20 GLY B O 1
ATOM 805 N N . LYS B 1 21 ? 7.527 -8.773 -10.906 1 97.38 21 LYS B N 1
ATOM 806 C CA . LYS B 1 21 ? 6.59 -7.988 -10.109 1 97.38 21 LYS B CA 1
ATOM 807 C C . LYS B 1 21 ? 5.809 -8.875 -9.148 1 97.38 21 LYS B C 1
ATOM 809 O O . LYS B 1 21 ? 5.438 -10 -9.5 1 97.38 21 LYS B O 1
ATOM 814 N N . PRO B 1 22 ? 5.516 -8.32 -7.914 1 98.5 22 PRO B N 1
ATOM 815 C CA . PRO B 1 22 ? 4.777 -9.148 -6.957 1 98.5 22 PRO B CA 1
ATOM 816 C C . PRO B 1 22 ? 3.359 -9.469 -7.43 1 98.5 22 PRO B C 1
ATOM 818 O O . PRO B 1 22 ? 2.666 -8.594 -7.953 1 98.5 22 PRO B O 1
ATOM 821 N N . THR B 1 23 ? 3.01 -10.758 -7.258 1 98.62 23 THR B N 1
ATOM 822 C CA . THR B 1 23 ? 1.693 -11.25 -7.656 1 98.62 23 THR B CA 1
ATOM 823 C C . THR B 1 23 ? 1.076 -12.094 -6.547 1 98.62 23 THR B C 1
ATOM 825 O O . THR B 1 23 ? 1.772 -12.523 -5.625 1 98.62 23 THR B O 1
ATOM 828 N N . ILE B 1 24 ? -0.275 -12.203 -6.57 1 98.56 24 ILE B N 1
ATOM 829 C CA . ILE B 1 24 ? -0.939 -13.156 -5.684 1 98.56 24 ILE B CA 1
ATOM 830 C C . ILE B 1 24 ? -0.61 -14.578 -6.113 1 98.56 24 ILE B C 1
ATOM 832 O O . ILE B 1 24 ? -0.736 -14.922 -7.293 1 98.56 24 ILE B O 1
ATOM 836 N N . CYS B 1 25 ? -0.157 -15.367 -5.16 1 96.31 25 CYS B N 1
ATOM 837 C CA . CYS B 1 25 ? 0.292 -16.719 -5.441 1 96.31 25 CYS B CA 1
ATOM 838 C C . CYS B 1 25 ? -0.773 -17.5 -6.203 1 96.31 25 CYS B C 1
ATOM 840 O O . CYS B 1 25 ? -1.942 -17.5 -5.816 1 96.31 25 CYS B O 1
ATOM 842 N N . GLY B 1 26 ? -0.285 -18.078 -7.223 1 94.12 26 GLY B N 1
ATOM 843 C CA . GLY B 1 26 ? -1.138 -18.984 -7.973 1 94.12 26 GLY B CA 1
ATOM 844 C C . GLY B 1 26 ? -2.092 -18.266 -8.914 1 94.12 26 GLY B C 1
ATOM 845 O O . GLY B 1 26 ? -2.861 -18.906 -9.633 1 94.12 26 GLY B O 1
ATOM 846 N N . LEU B 1 27 ? -1.993 -16.922 -8.852 1 95.75 27 LEU B N 1
ATOM 847 C CA . LEU B 1 27 ? -2.848 -16.109 -9.711 1 95.75 27 LEU B CA 1
ATOM 848 C C . LEU B 1 27 ? -2.02 -15.117 -10.523 1 95.75 27 LEU B C 1
ATOM 850 O O . LEU B 1 27 ? -0.926 -14.734 -10.109 1 95.75 27 LEU B O 1
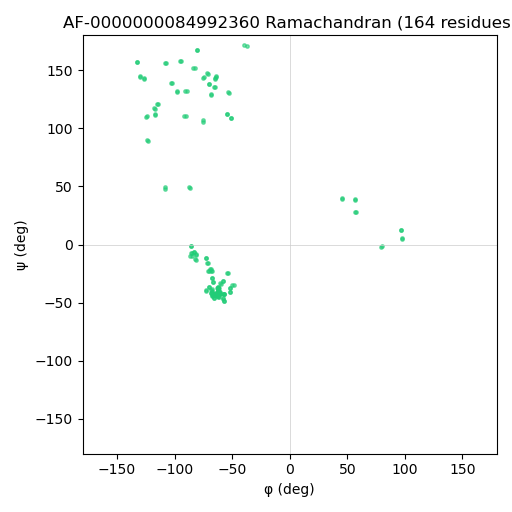ATOM 854 N N . ARG B 1 28 ? -2.328 -14.828 -11.742 1 94.81 28 ARG B N 1
ATOM 855 C CA . ARG B 1 28 ? -1.63 -13.836 -12.547 1 94.81 28 ARG B CA 1
ATOM 856 C C . ARG B 1 28 ? -2.213 -12.438 -12.328 1 94.81 28 ARG B C 1
ATOM 858 O O . ARG B 1 28 ? -2.617 -11.773 -13.281 1 94.81 28 ARG B O 1
ATOM 865 N N . ILE B 1 29 ? -2.375 -12.078 -11.078 1 98.31 29 ILE B N 1
ATOM 866 C CA . ILE B 1 29 ? -2.861 -10.766 -10.648 1 98.31 29 ILE B CA 1
ATOM 867 C C . ILE B 1 29 ? -1.78 -10.055 -9.836 1 98.31 29 ILE B C 1
ATOM 869 O O . ILE B 1 29 ? -1.359 -10.547 -8.789 1 98.31 29 ILE B O 1
ATOM 873 N N . LYS B 1 30 ? -1.296 -8.914 -10.344 1 98.75 30 LYS B N 1
ATOM 874 C CA . LYS B 1 30 ? -0.256 -8.148 -9.656 1 98.75 30 LYS B CA 1
ATOM 875 C C . LYS B 1 30 ? -0.804 -7.484 -8.398 1 98.75 30 LYS B C 1
ATOM 877 O O . LYS B 1 30 ? -1.941 -7.008 -8.383 1 98.75 30 LYS B O 1
ATOM 882 N N . VAL B 1 31 ? 0.019 -7.379 -7.434 1 98.88 31 VAL B N 1
ATOM 883 C CA . VAL B 1 31 ? -0.293 -6.59 -6.246 1 98.88 31 VAL B CA 1
ATOM 884 C C . VAL B 1 31 ? -0.733 -5.188 -6.652 1 98.88 31 VAL B C 1
ATOM 886 O O . VAL B 1 31 ? -1.726 -4.668 -6.141 1 98.88 31 VAL B O 1
ATOM 889 N N . GLU B 1 32 ? -0.079 -4.645 -7.605 1 98.56 32 GLU B N 1
ATOM 890 C CA . GLU B 1 32 ? -0.368 -3.287 -8.062 1 98.56 32 GLU B CA 1
ATOM 891 C C . GLU B 1 32 ? -1.802 -3.168 -8.57 1 98.56 32 GLU B C 1
ATOM 893 O O . GLU B 1 32 ? -2.438 -2.123 -8.414 1 98.56 32 GLU B O 1
ATOM 898 N N . ASN B 1 33 ? -2.326 -4.199 -9.156 1 98.5 33 ASN B N 1
ATOM 899 C CA . ASN B 1 33 ? -3.691 -4.164 -9.672 1 98.5 33 ASN B CA 1
ATOM 900 C C . ASN B 1 33 ? -4.711 -4.023 -8.547 1 98.5 33 ASN B C 1
ATOM 902 O O . ASN B 1 33 ? -5.648 -3.23 -8.648 1 98.5 33 ASN B O 1
ATOM 906 N N . VAL B 1 34 ? -4.527 -4.77 -7.57 1 98.69 34 VAL B N 1
ATOM 907 C CA . VAL B 1 34 ? -5.422 -4.723 -6.418 1 98.69 34 VAL B CA 1
ATOM 908 C C . VAL B 1 34 ? -5.336 -3.352 -5.75 1 98.69 34 VAL B C 1
ATOM 910 O O . VAL B 1 34 ? -6.363 -2.744 -5.434 1 98.69 34 VAL B O 1
ATOM 913 N N . LEU B 1 35 ? -4.125 -2.826 -5.621 1 98.56 35 LEU B N 1
ATOM 914 C CA . LEU B 1 35 ? -3.938 -1.529 -4.977 1 98.56 35 LEU B CA 1
ATOM 915 C C . LEU B 1 35 ? -4.559 -0.414 -5.812 1 98.56 35 LEU B C 1
ATOM 917 O O . LEU B 1 35 ? -5.062 0.57 -5.266 1 98.56 35 LEU B O 1
ATOM 921 N N . ALA B 1 36 ? -4.539 -0.596 -7.129 1 98.25 36 ALA B N 1
ATOM 922 C CA . ALA B 1 36 ? -5.152 0.399 -8.008 1 98.25 36 ALA B CA 1
ATOM 923 C C . ALA B 1 36 ? -6.652 0.512 -7.75 1 98.25 36 ALA B C 1
ATOM 925 O O . ALA B 1 36 ? -7.203 1.613 -7.742 1 98.25 36 ALA B O 1
ATOM 926 N N . LEU B 1 37 ? -7.289 -0.601 -7.535 1 98.19 37 LEU B N 1
ATOM 927 C CA . LEU B 1 37 ? -8.719 -0.583 -7.25 1 98.19 37 LEU B CA 1
ATOM 928 C C . LEU B 1 37 ? -8.992 0.058 -5.891 1 98.19 37 LEU B C 1
ATOM 930 O O . LEU B 1 37 ? -9.93 0.848 -5.754 1 98.19 37 LEU B O 1
ATOM 934 N N . LEU B 1 38 ? -8.18 -0.257 -4.879 1 97.62 38 LEU B N 1
ATOM 935 C CA . LEU B 1 38 ? -8.312 0.366 -3.568 1 97.62 38 LEU B CA 1
ATOM 936 C C . LEU B 1 38 ? -8.102 1.874 -3.658 1 97.62 38 LEU B C 1
ATOM 938 O O . LEU B 1 38 ? -8.812 2.645 -3.006 1 97.62 38 LEU B O 1
ATOM 942 N N . GLU B 1 39 ? -7.102 2.26 -4.473 1 97.19 39 GLU B N 1
ATOM 943 C CA . GLU B 1 39 ? -6.812 3.674 -4.691 1 97.19 39 GLU B CA 1
ATOM 944 C C . GLU B 1 39 ? -8.031 4.406 -5.238 1 97.19 39 GLU B C 1
ATOM 946 O O . GLU B 1 39 ? -8.258 5.574 -4.914 1 97.19 39 GLU B O 1
ATOM 951 N N . GLN B 1 40 ? -8.812 3.719 -5.973 1 95.81 40 GLN B N 1
ATOM 952 C CA . GLN B 1 40 ? -10.016 4.305 -6.562 1 95.81 40 GLN B CA 1
ATOM 953 C C . GLN B 1 40 ? -11.172 4.293 -5.574 1 95.81 40 GLN B C 1
ATOM 955 O O . GLN B 1 40 ? -12.25 4.82 -5.863 1 95.81 40 GLN B O 1
ATOM 960 N N . GLY B 1 41 ? -10.977 3.674 -4.461 1 94.06 41 GLY B N 1
ATOM 961 C CA . GLY B 1 41 ? -11.992 3.666 -3.422 1 94.06 41 GLY B CA 1
ATOM 962 C C . GLY B 1 41 ? -12.859 2.424 -3.447 1 94.06 41 GLY B C 1
ATOM 963 O O . GLY B 1 41 ? -13.914 2.385 -2.807 1 94.06 41 GLY B O 1
ATOM 964 N N . ALA B 1 42 ? -12.445 1.439 -4.203 1 96.44 42 ALA B N 1
ATOM 965 C CA . ALA B 1 42 ? -13.227 0.209 -4.273 1 96.44 42 ALA B CA 1
ATOM 966 C C . ALA B 1 42 ? -13.25 -0.503 -2.924 1 96.44 42 ALA B C 1
ATOM 968 O O . ALA B 1 42 ? -12.25 -0.512 -2.203 1 96.44 42 ALA B O 1
ATOM 969 N N . THR B 1 43 ? -14.414 -1.107 -2.59 1 95.31 43 THR B N 1
ATOM 970 C CA . THR B 1 43 ? -14.516 -1.961 -1.411 1 95.31 43 THR B CA 1
ATOM 971 C C . THR B 1 43 ? -13.969 -3.355 -1.705 1 95.31 43 THR B C 1
ATOM 973 O O . THR B 1 43 ? -13.75 -3.711 -2.865 1 95.31 43 THR B O 1
ATOM 976 N N . VAL B 1 44 ? -13.766 -4.125 -0.617 1 96.5 44 VAL B N 1
ATOM 977 C CA . VAL B 1 44 ? -13.32 -5.504 -0.761 1 96.5 44 VAL B CA 1
ATOM 978 C C . VAL B 1 44 ? -14.297 -6.285 -1.634 1 96.5 44 VAL B C 1
ATOM 980 O O . VAL B 1 44 ? -13.891 -7.035 -2.523 1 96.5 44 VAL B O 1
ATOM 983 N N . GLN B 1 45 ? -15.523 -6.055 -1.4 1 96.25 45 GLN B N 1
ATOM 984 C CA . GLN B 1 45 ? -16.547 -6.758 -2.16 1 96.25 45 GLN B CA 1
ATOM 985 C C . GLN B 1 45 ? -16.469 -6.41 -3.645 1 96.25 45 GLN B C 1
ATOM 987 O O . GLN B 1 45 ? -16.578 -7.289 -4.5 1 96.25 45 GLN B O 1
ATOM 992 N N . GLU B 1 46 ? -16.312 -5.188 -3.969 1 97.62 46 GLU B N 1
ATOM 993 C CA . GLU B 1 46 ? -16.203 -4.75 -5.359 1 97.62 46 GLU B CA 1
ATOM 994 C C . GLU B 1 46 ? -14.969 -5.363 -6.02 1 97.62 46 GLU B C 1
ATOM 996 O O . GLU B 1 46 ? -15.016 -5.746 -7.191 1 97.62 46 GLU B O 1
ATOM 1001 N N . ILE B 1 47 ? -13.906 -5.492 -5.301 1 98.25 47 ILE B N 1
ATOM 1002 C CA . ILE B 1 47 ? -12.672 -6.07 -5.824 1 98.25 47 ILE B CA 1
ATOM 1003 C C . ILE B 1 47 ? -12.883 -7.555 -6.121 1 98.25 47 ILE B C 1
ATOM 1005 O O . ILE B 1 47 ? -12.453 -8.055 -7.164 1 98.25 47 ILE B O 1
ATOM 1009 N N . LEU B 1 48 ? -13.625 -8.234 -5.203 1 98.12 48 LEU B N 1
ATOM 1010 C CA . LEU B 1 48 ? -13.875 -9.656 -5.383 1 98.12 48 LEU B CA 1
ATOM 1011 C C . LEU B 1 48 ? -14.781 -9.898 -6.586 1 98.12 48 LEU B C 1
ATOM 1013 O O . LEU B 1 48 ? -14.695 -10.945 -7.238 1 98.12 48 LEU B O 1
ATOM 1017 N N . GLU B 1 49 ? -15.625 -8.93 -6.875 1 98.25 49 GLU B N 1
ATOM 1018 C CA . GLU B 1 49 ? -16.469 -9.016 -8.062 1 98.25 49 GLU B CA 1
ATOM 1019 C C . GLU B 1 49 ? -15.641 -8.859 -9.336 1 98.25 49 GLU B C 1
ATOM 1021 O O . GLU B 1 49 ? -15.914 -9.508 -10.352 1 98.25 49 GLU B O 1
ATOM 1026 N N . GLU B 1 50 ? -14.609 -8 -9.312 1 97.88 50 GLU B N 1
ATOM 1027 C CA . GLU B 1 50 ? -13.711 -7.781 -10.438 1 97.88 50 GLU B CA 1
ATOM 1028 C C . GLU B 1 50 ? -12.773 -8.969 -10.633 1 97.88 50 GLU B C 1
ATOM 1030 O O . GLU B 1 50 ? -12.469 -9.344 -11.773 1 97.88 50 GLU B O 1
ATOM 1035 N N . TYR B 1 51 ? -12.32 -9.492 -9.586 1 98.19 51 TYR B N 1
ATOM 1036 C CA . TYR B 1 51 ? -11.453 -10.664 -9.57 1 98.19 51 TYR B CA 1
ATOM 1037 C C . TYR B 1 51 ? -12.062 -11.781 -8.727 1 98.19 51 TYR B C 1
ATOM 1039 O O . TYR B 1 51 ? -11.664 -11.984 -7.578 1 98.19 51 TYR B O 1
ATOM 1047 N N . PRO B 1 52 ? -12.852 -12.602 -9.398 1 97.69 52 PRO B N 1
ATOM 1048 C CA . PRO B 1 52 ? -13.625 -13.586 -8.641 1 97.69 52 PRO B CA 1
ATOM 1049 C C . PRO B 1 52 ? -12.75 -14.703 -8.062 1 97.69 52 PRO B C 1
ATOM 1051 O O . PRO B 1 52 ? -13.18 -15.414 -7.152 1 97.69 52 PRO B O 1
ATOM 1054 N N . ASP B 1 53 ? -11.57 -14.812 -8.57 1 97.62 53 ASP B N 1
ATOM 1055 C CA . ASP B 1 53 ? -10.68 -15.859 -8.086 1 97.62 53 ASP B CA 1
ATOM 1056 C C . ASP B 1 53 ? -9.992 -15.438 -6.793 1 97.62 53 ASP B C 1
ATOM 1058 O O . ASP B 1 53 ? -9.383 -16.266 -6.105 1 97.62 53 ASP B O 1
ATOM 1062 N N . LEU B 1 54 ? -10.156 -14.242 -6.441 1 98.38 54 LEU B N 1
ATOM 1063 C CA . LEU B 1 54 ? -9.5 -13.734 -5.246 1 98.38 54 LEU B CA 1
ATOM 1064 C C . LEU B 1 54 ? -10.305 -14.062 -3.996 1 98.38 54 LEU B C 1
ATOM 1066 O O . LEU B 1 54 ? -11.523 -14.219 -4.062 1 98.38 54 LEU B O 1
ATOM 1070 N N . GLU B 1 55 ? -9.57 -14.18 -2.885 1 97.5 55 GLU B N 1
ATOM 1071 C CA . GLU B 1 55 ? -10.141 -14.219 -1.543 1 97.5 55 GLU B CA 1
ATOM 1072 C C . GLU B 1 55 ? -9.859 -12.93 -0.785 1 97.5 55 GLU B C 1
ATOM 1074 O O . GLU B 1 55 ? -8.906 -12.211 -1.107 1 97.5 55 GLU B O 1
ATOM 1079 N N . PRO B 1 56 ? -10.703 -12.625 0.223 1 97.38 56 PRO B N 1
ATOM 1080 C CA . PRO B 1 56 ? -10.453 -11.414 1.004 1 97.38 56 PRO B CA 1
ATOM 1081 C C . PRO B 1 56 ? -9.023 -11.336 1.536 1 97.38 56 PRO B C 1
ATOM 1083 O O . PRO B 1 56 ? -8.414 -10.266 1.532 1 97.38 56 PRO B O 1
ATOM 1086 N N . ASP B 1 57 ? -8.477 -12.477 1.94 1 97.69 57 ASP B N 1
ATOM 1087 C CA . ASP B 1 57 ? -7.125 -12.492 2.484 1 97.69 57 ASP B CA 1
ATOM 1088 C C . ASP B 1 57 ? -6.098 -12.164 1.404 1 97.69 57 ASP B C 1
ATOM 1090 O O . ASP B 1 57 ? -4.988 -11.727 1.709 1 97.69 57 ASP B O 1
ATOM 1094 N N . ASP B 1 58 ? -6.398 -12.352 0.156 1 98.38 58 ASP B N 1
ATOM 1095 C CA . ASP B 1 58 ? -5.496 -11.953 -0.919 1 98.38 58 ASP B CA 1
ATOM 1096 C C . ASP B 1 58 ? -5.395 -10.43 -1.006 1 98.38 58 ASP B C 1
ATOM 1098 O O . ASP B 1 58 ? -4.316 -9.891 -1.266 1 98.38 58 ASP B O 1
ATOM 1102 N N . ILE B 1 59 ? -6.531 -9.773 -0.803 1 98.56 59 ILE B N 1
ATOM 1103 C CA . ILE B 1 59 ? -6.559 -8.32 -0.824 1 98.56 59 ILE B CA 1
ATOM 1104 C C . ILE B 1 59 ? -5.77 -7.77 0.362 1 98.56 59 ILE B C 1
ATOM 1106 O O . ILE B 1 59 ? -4.934 -6.875 0.199 1 98.56 59 ILE B O 1
ATOM 1110 N N . ARG B 1 60 ? -6.008 -8.391 1.502 1 98.31 60 ARG B N 1
ATOM 1111 C CA . ARG B 1 60 ? -5.258 -7.988 2.689 1 98.31 60 ARG B CA 1
ATOM 1112 C C . ARG B 1 60 ? -3.766 -8.242 2.508 1 98.31 60 ARG B C 1
ATOM 1114 O O . ARG B 1 60 ? -2.938 -7.469 2.992 1 98.31 60 ARG B O 1
ATOM 1121 N N . ALA B 1 61 ? -3.434 -9.312 1.86 1 98.69 61 ALA B N 1
ATOM 1122 C CA . ALA B 1 61 ? -2.037 -9.633 1.582 1 98.69 61 ALA B CA 1
ATOM 1123 C C . ALA B 1 61 ? -1.381 -8.547 0.734 1 98.69 61 ALA B C 1
ATOM 1125 O O . ALA B 1 61 ? -0.227 -8.18 0.967 1 98.69 61 ALA B O 1
ATOM 1126 N N . CYS B 1 62 ? -2.113 -8.039 -0.267 1 98.88 62 CYS B N 1
ATOM 1127 C CA . CYS B 1 62 ? -1.59 -6.957 -1.092 1 98.88 62 CYS B CA 1
ATOM 1128 C C . CYS B 1 62 ? -1.294 -5.723 -0.246 1 98.88 62 CYS B C 1
ATOM 1130 O O . CYS B 1 62 ? -0.244 -5.098 -0.402 1 98.88 62 CYS B O 1
ATOM 1132 N N . VAL B 1 63 ? -2.188 -5.422 0.654 1 98.69 63 VAL B N 1
ATOM 1133 C CA . VAL B 1 63 ? -2.008 -4.266 1.529 1 98.69 63 VAL B CA 1
ATOM 1134 C C . VAL B 1 63 ? -0.83 -4.512 2.471 1 98.69 63 VAL B C 1
ATOM 1136 O O . VAL B 1 63 ? -0.012 -3.615 2.695 1 98.69 63 VAL B O 1
ATOM 1139 N N . ALA B 1 64 ? -0.737 -5.695 3.025 1 98.62 64 ALA B N 1
ATOM 1140 C CA . ALA B 1 64 ? 0.364 -6.047 3.92 1 98.62 64 ALA B CA 1
ATOM 1141 C C . ALA B 1 64 ? 1.71 -5.879 3.221 1 98.62 64 ALA B C 1
ATOM 1143 O O . ALA B 1 64 ? 2.65 -5.324 3.797 1 98.62 64 ALA B O 1
ATOM 1144 N N . TYR B 1 65 ? 1.784 -6.398 1.986 1 98.81 65 TYR B N 1
ATOM 1145 C CA . TYR B 1 65 ? 3.002 -6.266 1.194 1 98.81 65 TYR B CA 1
ATOM 1146 C C . TYR B 1 65 ? 3.385 -4.801 1.027 1 98.81 65 TYR B C 1
ATOM 1148 O O . TYR B 1 65 ? 4.531 -4.418 1.283 1 98.81 65 TYR B O 1
ATOM 1156 N N . ALA B 1 66 ? 2.393 -3.979 0.636 1 98.75 66 ALA B N 1
ATOM 1157 C CA . ALA B 1 66 ? 2.629 -2.553 0.416 1 98.75 66 ALA B CA 1
ATOM 1158 C C . ALA B 1 66 ? 3.031 -1.857 1.712 1 98.75 66 ALA B C 1
ATOM 1160 O O . ALA B 1 66 ? 3.928 -1.009 1.716 1 98.75 66 ALA B O 1
ATOM 1161 N N . ARG B 1 67 ? 2.379 -2.205 2.775 1 98.38 67 ARG B N 1
ATOM 1162 C CA . ARG B 1 67 ? 2.689 -1.597 4.066 1 98.38 67 ARG B CA 1
ATOM 1163 C C . ARG B 1 67 ? 4.125 -1.899 4.484 1 98.38 67 ARG B C 1
ATOM 1165 O O . ARG B 1 67 ? 4.809 -1.038 5.039 1 98.38 67 ARG B O 1
ATOM 1172 N N . CYS B 1 68 ? 4.586 -3.113 4.262 1 98.19 68 CYS B N 1
ATOM 1173 C CA . CYS B 1 68 ? 5.965 -3.475 4.574 1 98.19 68 CYS B CA 1
ATOM 1174 C C . CYS B 1 68 ? 6.945 -2.574 3.83 1 98.19 68 CYS B C 1
ATOM 1176 O O . CYS B 1 68 ? 7.945 -2.137 4.398 1 98.19 68 CYS B O 1
ATOM 1178 N N . LEU B 1 69 ? 6.664 -2.307 2.562 1 97.38 69 LEU B N 1
ATOM 1179 C CA . LEU B 1 69 ? 7.527 -1.424 1.786 1 97.38 69 LEU B CA 1
ATOM 1180 C C . LEU B 1 69 ? 7.535 -0.017 2.377 1 97.38 69 LEU B C 1
ATOM 1182 O O . LEU B 1 69 ? 8.594 0.597 2.512 1 97.38 69 LEU B O 1
ATOM 1186 N N . VAL B 1 70 ? 6.367 0.48 2.75 1 97.94 70 VAL B N 1
ATOM 1187 C CA . VAL B 1 70 ? 6.246 1.814 3.326 1 97.94 70 VAL B CA 1
ATOM 1188 C C . VAL B 1 70 ? 7.02 1.881 4.645 1 97.94 70 VAL B C 1
ATOM 1190 O O . VAL B 1 70 ? 7.715 2.863 4.914 1 97.94 70 VAL B O 1
ATOM 1193 N N . ALA B 1 71 ? 6.941 0.803 5.375 1 96.75 71 ALA B N 1
ATOM 1194 C CA . ALA B 1 71 ? 7.543 0.742 6.703 1 96.75 71 ALA B CA 1
ATOM 1195 C C . ALA B 1 71 ? 9.016 0.342 6.625 1 96.75 71 ALA B C 1
ATOM 1197 O O . ALA B 1 71 ? 9.703 0.284 7.645 1 96.75 71 ALA B O 1
ATOM 1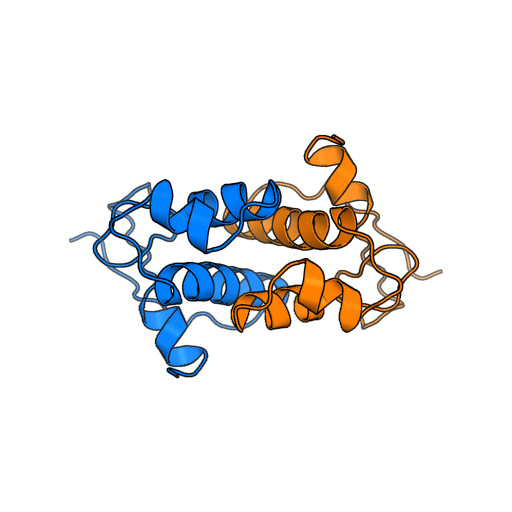198 N N . ASN B 1 72 ? 9.469 0.101 5.457 1 95.19 72 ASN B N 1
ATOM 1199 C CA . ASN B 1 72 ? 10.836 -0.386 5.254 1 95.19 72 ASN B CA 1
ATOM 1200 C C . ASN B 1 72 ? 11.086 -1.681 6.023 1 95.19 72 ASN B C 1
ATOM 1202 O O . ASN B 1 72 ? 12.125 -1.831 6.668 1 95.19 72 ASN B O 1
ATOM 1206 N N . GLU B 1 73 ? 10.125 -2.506 6.039 1 95.44 73 GLU B N 1
ATOM 1207 C CA . GLU B 1 73 ? 10.234 -3.797 6.711 1 95.44 73 GLU B CA 1
ATOM 1208 C C . GLU B 1 73 ? 10.625 -4.898 5.73 1 95.44 73 GLU B C 1
ATOM 1210 O O . GLU B 1 73 ? 10.359 -4.789 4.531 1 95.44 73 GLU B O 1
ATOM 1215 N N . GLU B 1 74 ? 11.188 -5.992 6.281 1 93.38 74 GLU B N 1
ATOM 1216 C CA . GLU B 1 74 ? 11.641 -7.105 5.457 1 93.38 74 GLU B CA 1
ATOM 1217 C C . GLU B 1 74 ? 10.461 -7.926 4.938 1 93.38 74 GLU B C 1
ATOM 1219 O O . GLU B 1 74 ? 9.469 -8.102 5.641 1 93.38 74 GLU B O 1
ATOM 1224 N N . LEU B 1 75 ? 10.547 -8.453 3.689 1 97.25 75 LEU B N 1
ATOM 1225 C CA . LEU B 1 75 ? 9.523 -9.258 3.033 1 97.25 75 LEU B CA 1
ATOM 1226 C C . LEU B 1 75 ? 9.953 -10.719 2.938 1 97.25 75 LEU B C 1
ATOM 1228 O O . LEU B 1 75 ? 9.82 -11.336 1.883 1 97.25 75 LEU B O 1
ATOM 1232 N N . SER B 1 76 ? 10.438 -11.25 4.113 1 96.06 76 SER B N 1
ATOM 1233 C CA . SER B 1 76 ? 11.039 -12.578 4.133 1 96.06 76 SER B CA 1
ATOM 1234 C C . SER B 1 76 ? 9.992 -13.664 3.916 1 96.06 76 SER B C 1
ATOM 1236 O O . SER B 1 76 ? 10.328 -14.789 3.531 1 96.06 76 SER B O 1
ATOM 1238 N N . GLU B 1 77 ? 8.719 -13.367 4.195 1 96.31 77 GLU B N 1
ATOM 1239 C CA . GLU B 1 77 ? 7.648 -14.359 4.117 1 96.31 77 GLU B CA 1
ATOM 1240 C C . GLU B 1 77 ? 7.086 -14.453 2.701 1 96.31 77 GLU B C 1
ATOM 1242 O O . GLU B 1 77 ? 6.32 -15.367 2.391 1 96.31 77 GLU B O 1
ATOM 1247 N N . VAL B 1 78 ? 7.465 -13.539 1.817 1 98.06 78 VAL B N 1
ATOM 1248 C CA . VAL B 1 78 ? 7.035 -13.555 0.424 1 98.06 78 VAL B CA 1
ATOM 1249 C C . VAL B 1 78 ? 7.691 -14.727 -0.307 1 98.06 78 VAL B C 1
ATOM 1251 O O . VAL B 1 78 ? 8.875 -15.008 -0.103 1 98.06 78 VAL B O 1
ATOM 1254 N N . ARG B 1 79 ? 6.918 -15.406 -1.126 1 96.19 79 ARG B N 1
ATOM 1255 C CA . ARG B 1 79 ? 7.449 -16.531 -1.883 1 96.19 79 ARG B CA 1
ATOM 1256 C C . ARG B 1 79 ? 8.312 -16.062 -3.049 1 96.19 79 ARG B C 1
ATOM 1258 O O . ARG B 1 79 ? 7.797 -15.469 -4.004 1 96.19 79 ARG B O 1
ATOM 1265 N N . LEU B 1 80 ? 9.609 -16.203 -2.914 1 95 80 LEU B N 1
ATOM 1266 C CA . LEU B 1 80 ? 10.531 -15.852 -3.986 1 95 80 LEU B CA 1
ATOM 1267 C C . LEU B 1 80 ? 10.789 -17.047 -4.902 1 95 80 LEU B C 1
ATOM 1269 O O . LEU B 1 80 ? 11.305 -18.078 -4.461 1 95 80 LEU B O 1
ATOM 1273 N N . GLU B 1 81 ? 10.297 -16.922 -6.059 1 91.31 81 GLU B N 1
ATOM 1274 C CA . GLU B 1 81 ? 10.484 -18 -7.02 1 91.31 81 GLU B CA 1
ATOM 1275 C C . GLU B 1 81 ? 11.648 -17.703 -7.961 1 91.31 81 GLU B C 1
ATOM 1277 O O . GLU B 1 81 ? 11.898 -16.547 -8.305 1 91.31 81 GLU B O 1
ATOM 1282 N N . ALA B 1 82 ? 12.656 -18.703 -8.227 1 83.69 82 ALA B N 1
ATOM 1283 C CA . ALA B 1 82 ? 13.797 -18.547 -9.117 1 83.69 82 ALA B CA 1
ATOM 1284 C C . ALA B 1 82 ? 13.461 -19.016 -10.531 1 83.69 82 ALA B C 1
ATOM 1286 O O . ALA B 1 82 ? 12.578 -19.859 -10.719 1 83.69 82 ALA B O 1
ATOM 1287 N N . THR B 1 83 ? 13.82 -18.141 -11.578 1 72.75 83 THR B N 1
ATOM 1288 C CA . THR B 1 83 ? 13.695 -18.625 -12.945 1 72.75 83 THR B CA 1
ATOM 1289 C C . THR B 1 83 ? 14.391 -19.984 -13.094 1 72.75 83 THR B C 1
ATOM 1291 O O . THR B 1 83 ? 15.531 -20.156 -12.664 1 72.75 83 THR B O 1
ATOM 1294 N N . ARG B 1 84 ? 13.68 -21 -13.242 1 53.03 84 ARG B N 1
ATOM 1295 C CA . ARG B 1 84 ? 14.359 -22.203 -13.703 1 53.03 84 ARG B CA 1
ATOM 1296 C C . ARG B 1 84 ? 15.086 -21.953 -15.023 1 53.03 84 ARG B C 1
ATOM 1298 O O . ARG B 1 84 ? 14.664 -21.125 -15.82 1 53.03 84 ARG B O 1
#

InterPro domains:
  IPR007367 VapB45-like, C-terminal [PF04255] (11-66)
  IPR009057 Homedomain-like superfamily [SSF46689] (7-71)
  IPR036388 Winged helix-like DNA-binding domain superfamily [G3DSA:1.10.10.10] (10-77)

Sequence (168 aa):
MAGREGLLRRITVNPAVFQGKPTICGLRIKVENVLALLEQGATVQEILEEYPDLEPDDIRACVAYARCLVANEELSEVRLEATRMAGREGLLRRITVNPAVFQGKPTICGLRIKVENVLALLEQGATVQEILEEYPDLEPDDIRACVAYARCLVANEELSEVRLEATR